Protein AF-A0A950KHA3-F1 (afdb_monomer_lite)

Secondary structure (DSSP, 8-state):
-PPPPP-EEE-SSHHHHHHHHHTT-SEEEEE-SSSSTTTTS----TTTHHHHHHHHHHTT-EEEEEE-S---GGGHHHHHHHHHHHHHHT--EEEE--HHHHHHHHHH-TTSEEEE-GGG---STTHHHHHHHTT-SEEE--TT--HHHHGGGGGS-S-EE--SSSPPPSSSTT----

Sequence (178 aa):
MLQRPELLSPAGDWECARAAVVNGADAVYFGLTRFNARLRAQNFTEEDLPELLAFLHRHGVRGFVTFNTLIFTNELHDAETQLRLLAGAGVDAIIVQDLGLARLAQEVAPGLEVHASTQMTITSPEGLELVKQLGIRRAVLARELSLRELQRFQAAGVPVEVFVHGALCVAYSGQCLT

Foldseek 3Di:
DDDDDQAEEEDLDDVRLVVCLVVDHQEYEWEECDQAPPNVGNTHYLVCLLVSQVVQVVSNYAYEYENADEADPVC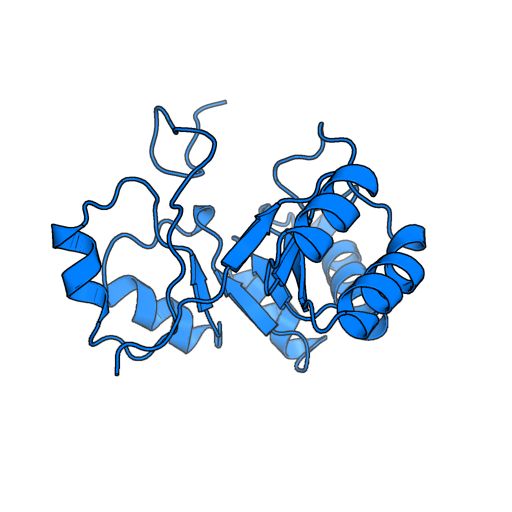VVVLLVVLLSCLVSPHQEYEYQYLVSLQSSCVRRVNHAYEYHLLVAAQALVSVVVCVVSVHQEYEHKQPDDPVSVVRNPPNPHHYHYDPDDDDDPDTVNPDDD

pLDDT: mean 92.7, std 8.66, range [45.72, 98.75]

Structure (mmCIF, N/CA/C/O backbone):
data_AF-A0A950KHA3-F1
#
_entry.id   AF-A0A950KHA3-F1
#
loop_
_atom_site.group_PDB
_atom_site.id
_atom_site.type_symbol
_atom_site.label_atom_id
_atom_site.label_alt_id
_atom_site.label_comp_id
_atom_site.label_asym_id
_atom_site.label_entity_id
_atom_site.label_seq_id
_atom_site.pdbx_PDB_ins_code
_atom_site.Cartn_x
_atom_site.Cartn_y
_atom_site.Cartn_z
_atom_site.occupancy
_atom_site.B_iso_or_equiv
_atom_site.auth_seq_id
_atom_site.auth_comp_id
_atom_site.auth_asym_id
_atom_site.auth_atom_id
_atom_site.pdbx_PDB_model_num
ATOM 1 N N . MET A 1 1 ? -28.624 -6.696 8.261 1.00 45.72 1 MET A N 1
ATOM 2 C CA . MET A 1 1 ? -27.519 -7.635 7.965 1.00 45.72 1 MET A CA 1
ATOM 3 C C . MET A 1 1 ? -26.219 -6.862 8.095 1.00 45.72 1 MET A C 1
ATOM 5 O O . MET A 1 1 ? -26.180 -5.734 7.624 1.00 45.72 1 MET A O 1
ATOM 9 N N . LEU A 1 2 ? -25.210 -7.408 8.776 1.00 57.88 2 LEU A N 1
ATOM 10 C CA . LEU A 1 2 ? -23.874 -6.801 8.812 1.00 57.88 2 LEU A CA 1
ATOM 11 C C . LEU A 1 2 ? -23.257 -6.917 7.410 1.00 57.88 2 LEU A C 1
ATOM 13 O O . LEU A 1 2 ? -23.329 -7.989 6.810 1.00 57.88 2 LEU A O 1
ATOM 17 N N . GLN A 1 3 ? -22.701 -5.828 6.874 1.00 79.62 3 GLN A N 1
ATOM 18 C CA . GLN A 1 3 ? -21.909 -5.898 5.644 1.00 79.62 3 GLN A CA 1
ATOM 19 C C . GLN A 1 3 ? -20.656 -6.735 5.909 1.00 79.62 3 GLN A C 1
ATOM 21 O O . GLN A 1 3 ? -19.981 -6.540 6.920 1.00 79.62 3 GLN A O 1
ATOM 26 N N . ARG A 1 4 ? -20.363 -7.679 5.009 1.00 90.38 4 ARG A N 1
ATOM 27 C CA . ARG A 1 4 ? -19.120 -8.452 5.054 1.00 90.38 4 ARG A CA 1
ATOM 28 C C . ARG A 1 4 ? -17.944 -7.494 4.782 1.00 90.38 4 ARG A C 1
ATOM 30 O O . ARG A 1 4 ? -18.009 -6.787 3.777 1.00 90.38 4 ARG A O 1
ATOM 37 N N . PRO A 1 5 ? -16.913 -7.444 5.645 1.00 92.00 5 PRO A N 1
ATOM 38 C CA . PRO A 1 5 ? -15.707 -6.663 5.380 1.00 92.00 5 PRO A CA 1
ATOM 39 C C . PRO A 1 5 ? -14.962 -7.173 4.141 1.00 92.00 5 PRO A C 1
ATOM 41 O O . PRO A 1 5 ? -14.971 -8.378 3.889 1.00 92.00 5 PRO A O 1
ATOM 44 N N . GLU A 1 6 ? -14.296 -6.266 3.424 1.00 95.38 6 GLU A N 1
ATOM 45 C CA . GLU A 1 6 ? -13.327 -6.612 2.376 1.00 95.38 6 GLU A CA 1
ATOM 46 C C . GLU A 1 6 ? -12.083 -7.243 3.023 1.00 95.38 6 GLU A C 1
ATOM 48 O O . GLU A 1 6 ? -11.522 -6.686 3.972 1.00 95.38 6 GLU A O 1
ATOM 53 N N . LEU A 1 7 ? -11.656 -8.408 2.535 1.00 96.50 7 LEU A N 1
ATOM 54 C CA . LEU A 1 7 ? -10.429 -9.073 2.959 1.00 96.50 7 LEU A CA 1
ATOM 55 C C . LEU A 1 7 ? -9.275 -8.694 2.028 1.00 96.50 7 LEU A C 1
ATOM 57 O O . LEU A 1 7 ? -9.200 -9.165 0.893 1.00 96.50 7 LEU A O 1
ATOM 61 N N . LEU A 1 8 ? -8.344 -7.898 2.549 1.00 96.88 8 LEU A N 1
ATOM 62 C CA . LEU A 1 8 ? -7.095 -7.552 1.880 1.00 96.88 8 LEU A CA 1
ATOM 63 C C . LEU A 1 8 ? -5.945 -8.440 2.391 1.00 96.88 8 LEU A C 1
ATOM 65 O O . LEU A 1 8 ? -5.695 -8.498 3.596 1.00 96.88 8 LEU A O 1
ATOM 69 N N . SER A 1 9 ? -5.223 -9.105 1.484 1.00 96.94 9 SER A N 1
ATOM 70 C CA . SER A 1 9 ? -4.070 -9.960 1.820 1.00 96.94 9 SER A CA 1
ATOM 71 C C . SER A 1 9 ? -2.756 -9.426 1.229 1.00 96.94 9 SER A C 1
ATOM 73 O O . SER A 1 9 ? -2.743 -9.005 0.074 1.00 96.94 9 SER A O 1
ATOM 75 N N . PRO A 1 10 ? -1.620 -9.478 1.951 1.00 95.31 10 PRO A N 1
ATOM 76 C CA . PRO A 1 10 ? -0.311 -9.213 1.354 1.00 95.31 10 PRO A CA 1
ATOM 77 C C . PRO A 1 10 ? 0.088 -10.297 0.350 1.00 95.31 10 PRO A C 1
ATOM 79 O O . PRO A 1 10 ? -0.129 -11.483 0.606 1.00 95.31 10 PRO A O 1
ATOM 82 N N . ALA A 1 11 ? 0.786 -9.907 -0.715 1.00 95.56 11 ALA A N 1
ATOM 83 C CA . ALA A 1 11 ? 1.549 -10.816 -1.563 1.00 95.56 11 ALA A CA 1
ATOM 84 C C . ALA A 1 11 ? 2.934 -10.238 -1.880 1.00 95.56 11 ALA A C 1
ATOM 86 O O . ALA A 1 11 ? 3.050 -9.129 -2.396 1.00 95.56 11 ALA A O 1
ATOM 87 N N . GLY A 1 12 ? 3.986 -10.991 -1.551 1.00 91.12 12 GLY A N 1
ATOM 88 C CA . GLY A 1 12 ? 5.369 -10.635 -1.894 1.00 91.12 12 GLY A CA 1
ATOM 89 C C . GLY A 1 12 ? 5.879 -11.286 -3.181 1.00 91.12 12 GLY A C 1
ATOM 90 O O . GLY A 1 12 ? 6.927 -10.881 -3.670 1.00 91.12 12 GLY A O 1
ATOM 91 N N . ASP A 1 13 ? 5.151 -12.282 -3.688 1.00 95.50 13 ASP A N 1
ATOM 92 C CA . ASP A 1 13 ? 5.487 -13.093 -4.854 1.00 95.50 13 ASP A CA 1
ATOM 93 C C . ASP A 1 13 ? 4.221 -13.763 -5.432 1.00 95.50 13 ASP A C 1
ATOM 95 O O . ASP A 1 13 ? 3.108 -13.647 -4.898 1.00 95.50 13 ASP A O 1
ATOM 99 N N . TRP A 1 14 ? 4.403 -14.488 -6.535 1.00 97.50 14 TRP A N 1
ATOM 100 C CA . TRP A 1 14 ? 3.347 -15.208 -7.243 1.00 97.50 14 TRP A CA 1
ATOM 101 C C . TRP A 1 14 ? 2.690 -16.337 -6.440 1.00 97.50 14 TRP A C 1
ATOM 103 O O . TRP A 1 14 ? 1.502 -16.608 -6.637 1.00 97.50 14 TRP A O 1
ATOM 113 N N . GLU A 1 15 ? 3.427 -17.027 -5.566 1.00 97.69 15 GLU A N 1
ATOM 114 C CA . GLU A 1 15 ? 2.848 -18.077 -4.722 1.00 97.69 15 GLU A CA 1
ATOM 115 C C . GLU A 1 15 ? 1.893 -17.467 -3.698 1.00 97.69 15 GLU A C 1
ATOM 117 O O . GLU A 1 15 ? 0.757 -17.928 -3.573 1.00 97.69 15 GLU A O 1
ATOM 122 N N . CYS A 1 16 ? 2.300 -16.373 -3.054 1.00 97.19 16 CYS A N 1
ATOM 123 C CA . CYS A 1 16 ? 1.466 -15.606 -2.138 1.00 97.19 16 CYS A CA 1
ATOM 124 C C . CYS A 1 16 ? 0.225 -15.042 -2.838 1.00 97.19 16 CYS A C 1
ATOM 126 O O . CYS A 1 16 ? -0.881 -15.165 -2.314 1.00 97.19 16 CYS A O 1
ATOM 128 N N . ALA A 1 17 ? 0.384 -14.459 -4.033 1.00 98.06 17 ALA A N 1
ATOM 129 C CA . ALA A 1 17 ? -0.735 -13.896 -4.789 1.00 98.06 17 ALA A CA 1
ATOM 130 C C . ALA A 1 17 ? -1.768 -14.975 -5.147 1.00 98.06 17 ALA A C 1
ATOM 132 O O . ALA A 1 17 ? -2.963 -14.801 -4.903 1.00 98.06 17 ALA A O 1
ATOM 133 N N . ARG A 1 18 ? -1.317 -16.132 -5.652 1.00 98.38 18 ARG A N 1
ATOM 134 C CA . ARG A 1 18 ? -2.203 -17.273 -5.926 1.00 98.38 18 ARG A CA 1
ATOM 135 C C . ARG A 1 18 ? -2.877 -17.778 -4.657 1.00 98.38 18 ARG A C 1
ATOM 137 O O . ARG A 1 18 ? -4.082 -18.013 -4.678 1.00 98.38 18 ARG A O 1
ATOM 144 N N . ALA A 1 19 ? -2.128 -17.916 -3.563 1.00 98.19 19 ALA A N 1
ATOM 145 C CA . ALA A 1 19 ? -2.662 -18.360 -2.281 1.00 98.19 19 ALA A CA 1
ATOM 146 C C . ALA A 1 19 ? -3.760 -17.417 -1.761 1.00 98.19 19 ALA A C 1
ATOM 148 O O . ALA A 1 19 ? -4.804 -17.896 -1.321 1.00 98.19 19 ALA A O 1
ATOM 149 N N . ALA A 1 20 ? -3.570 -16.100 -1.857 1.00 98.00 20 ALA A N 1
ATOM 150 C CA . ALA A 1 20 ? -4.573 -15.115 -1.460 1.00 98.00 20 ALA A CA 1
ATOM 151 C C . ALA A 1 20 ? -5.868 -15.253 -2.277 1.00 98.00 20 ALA A C 1
ATOM 153 O O . ALA A 1 20 ? -6.954 -15.325 -1.700 1.00 98.00 20 ALA A O 1
ATOM 154 N N . VAL A 1 21 ? -5.755 -15.372 -3.605 1.00 98.25 21 VAL A N 1
ATOM 155 C CA . VAL A 1 21 ? -6.911 -15.532 -4.502 1.00 98.25 21 VAL A CA 1
ATOM 156 C C . VAL A 1 21 ? -7.689 -16.812 -4.191 1.00 98.25 21 VAL A C 1
ATOM 158 O O . VAL A 1 21 ? -8.899 -16.760 -3.979 1.00 98.25 21 VAL A O 1
ATOM 161 N N . VAL A 1 22 ? -7.021 -17.969 -4.113 1.00 97.81 22 VAL A N 1
ATOM 162 C CA . VAL A 1 22 ? -7.721 -19.254 -3.906 1.00 97.81 22 VAL A CA 1
ATOM 163 C C . VAL A 1 22 ? -8.341 -19.387 -2.513 1.00 97.81 22 VAL A C 1
ATOM 165 O O . VAL A 1 22 ? -9.269 -20.172 -2.338 1.00 97.81 22 VAL A O 1
ATOM 168 N N . ASN A 1 23 ? -7.863 -18.614 -1.532 1.00 97.50 23 ASN A N 1
ATOM 169 C CA . ASN A 1 23 ? -8.430 -18.561 -0.183 1.00 97.50 23 ASN A CA 1
ATOM 170 C C . ASN A 1 23 ? -9.464 -17.433 0.001 1.00 97.50 23 ASN A C 1
ATOM 172 O O . ASN A 1 23 ? -9.941 -17.221 1.115 1.00 97.50 23 ASN A O 1
ATOM 176 N N . GLY A 1 24 ? -9.857 -16.747 -1.078 1.00 96.56 24 GLY A N 1
ATOM 177 C CA . GLY A 1 24 ? -10.992 -15.826 -1.078 1.00 96.56 24 GLY A CA 1
ATOM 178 C C . GLY A 1 24 ? -10.689 -14.427 -0.546 1.00 96.56 24 GLY A C 1
ATOM 179 O O . GLY A 1 24 ? -11.567 -13.823 0.071 1.00 96.56 24 GLY A O 1
ATOM 180 N N . ALA A 1 25 ? -9.470 -13.922 -0.757 1.00 97.88 25 ALA A N 1
ATOM 181 C CA . ALA A 1 25 ? -9.194 -12.496 -0.610 1.00 97.88 25 ALA A CA 1
ATOM 182 C C . ALA A 1 25 ? -9.992 -11.689 -1.648 1.00 97.88 25 ALA A C 1
ATOM 184 O O . ALA A 1 25 ? -10.081 -12.085 -2.808 1.00 97.88 25 ALA A O 1
ATOM 185 N N . ASP A 1 26 ? -10.544 -10.551 -1.233 1.00 98.25 26 ASP A N 1
ATOM 186 C CA . ASP A 1 26 ? -11.241 -9.611 -2.120 1.00 98.25 26 ASP A CA 1
ATOM 187 C C . ASP A 1 26 ? -10.243 -8.663 -2.813 1.00 98.25 26 ASP A C 1
ATOM 189 O O . ASP A 1 26 ? -10.478 -8.159 -3.913 1.00 98.25 26 ASP A O 1
ATOM 193 N N . ALA A 1 27 ? -9.091 -8.440 -2.178 1.00 98.25 27 ALA A N 1
ATOM 194 C CA . ALA A 1 27 ? -7.996 -7.651 -2.714 1.00 98.25 27 ALA A CA 1
ATOM 195 C C . ALA A 1 27 ? -6.636 -8.196 -2.258 1.00 98.25 27 ALA A C 1
ATOM 197 O O . ALA A 1 27 ? -6.509 -8.859 -1.222 1.00 98.25 27 ALA A O 1
ATOM 198 N N . VAL A 1 28 ? -5.594 -7.875 -3.019 1.00 98.31 28 VAL A N 1
ATOM 199 C CA . VAL A 1 28 ? -4.198 -8.161 -2.689 1.00 98.31 28 VAL A CA 1
ATOM 200 C C . VAL A 1 28 ? -3.402 -6.867 -2.722 1.00 98.31 28 VAL A C 1
ATOM 202 O O . VAL A 1 28 ? -3.527 -6.105 -3.677 1.00 98.31 28 VAL A O 1
ATOM 205 N N . TYR A 1 29 ? -2.552 -6.637 -1.718 1.00 97.69 29 TYR A N 1
ATOM 206 C CA . TYR A 1 29 ? -1.550 -5.575 -1.791 1.00 97.69 29 TYR A CA 1
ATOM 207 C C . TYR A 1 29 ? -0.141 -6.133 -1.942 1.00 97.69 29 TYR A C 1
ATOM 209 O O . TYR A 1 29 ? 0.210 -7.158 -1.353 1.00 97.69 29 TYR A O 1
ATOM 217 N N . PHE A 1 30 ? 0.684 -5.423 -2.701 1.00 97.94 30 PHE A N 1
ATOM 218 C CA . PHE A 1 30 ? 2.057 -5.815 -2.988 1.00 97.94 30 PHE A CA 1
ATOM 219 C C . PHE A 1 30 ? 2.975 -4.596 -3.141 1.00 97.94 30 PHE A C 1
ATOM 221 O O . PHE A 1 30 ? 2.526 -3.450 -3.218 1.00 97.94 30 PHE A O 1
ATOM 228 N N . GLY A 1 31 ? 4.285 -4.824 -3.098 1.00 96.94 31 GLY A N 1
ATOM 229 C CA . GLY A 1 31 ? 5.304 -3.806 -3.356 1.00 96.94 31 GLY A CA 1
ATOM 230 C C . GLY A 1 31 ? 5.974 -4.026 -4.703 1.00 96.94 31 GLY A C 1
ATOM 231 O O . GLY A 1 31 ? 6.025 -5.156 -5.192 1.00 96.94 31 GLY A O 1
ATOM 232 N N . LEU A 1 32 ? 6.493 -2.940 -5.277 1.00 96.69 32 LEU A N 1
ATOM 233 C CA . LEU A 1 32 ? 7.407 -3.002 -6.416 1.00 96.69 32 LEU A CA 1
ATOM 234 C C . LEU A 1 32 ? 8.873 -2.992 -5.960 1.00 96.69 32 LEU A C 1
ATOM 236 O O . LEU A 1 32 ? 9.180 -3.096 -4.776 1.00 96.69 32 LEU A O 1
ATOM 240 N N . THR A 1 33 ? 9.814 -2.848 -6.884 1.00 93.81 33 THR A N 1
ATOM 241 C CA . THR A 1 33 ? 11.249 -2.735 -6.573 1.00 93.81 33 THR A CA 1
ATOM 242 C C . THR A 1 33 ? 11.664 -1.342 -6.088 1.00 93.81 33 THR A C 1
ATOM 244 O O . THR A 1 33 ? 12.802 -1.154 -5.661 1.00 93.81 33 THR A O 1
ATOM 247 N N . ARG A 1 34 ? 10.758 -0.356 -6.134 1.00 94.31 34 ARG A N 1
ATOM 248 C CA . ARG A 1 34 ? 10.979 1.031 -5.696 1.00 94.31 34 ARG A CA 1
ATOM 249 C C . ARG A 1 34 ? 9.818 1.528 -4.832 1.00 94.31 34 ARG A C 1
ATOM 251 O O . ARG A 1 34 ? 8.759 0.906 -4.792 1.00 94.31 34 ARG A O 1
ATOM 258 N N . PHE A 1 35 ? 10.069 2.621 -4.111 1.00 95.94 35 PHE A N 1
ATOM 259 C CA . PHE A 1 35 ? 9.089 3.430 -3.374 1.00 95.94 35 PHE A CA 1
ATOM 260 C C . PHE A 1 35 ? 8.150 2.708 -2.388 1.00 95.94 35 PHE A C 1
ATOM 262 O O . PHE A 1 35 ? 7.102 3.230 -2.006 1.00 95.94 35 PHE A O 1
ATOM 269 N N . ASN A 1 36 ? 8.538 1.527 -1.913 1.00 93.50 36 ASN A N 1
ATOM 270 C CA . ASN A 1 36 ? 7.835 0.813 -0.854 1.00 93.50 36 ASN A CA 1
ATOM 271 C C . ASN A 1 36 ? 8.750 0.602 0.350 1.00 93.50 36 ASN A C 1
ATOM 273 O O . ASN A 1 36 ? 9.956 0.418 0.219 1.00 93.50 36 ASN A O 1
ATOM 277 N N . ALA A 1 37 ? 8.176 0.580 1.547 1.00 90.50 37 ALA A N 1
ATOM 278 C CA . ALA A 1 37 ? 8.952 0.453 2.780 1.00 90.50 37 ALA A CA 1
ATOM 279 C C . ALA A 1 37 ? 9.611 -0.933 2.974 1.00 90.50 37 ALA A C 1
ATOM 281 O O . ALA A 1 37 ? 10.404 -1.117 3.898 1.00 90.50 37 ALA A O 1
ATOM 282 N N . ARG A 1 38 ? 9.290 -1.931 2.137 1.00 88.25 38 ARG A N 1
ATOM 283 C CA . ARG A 1 38 ? 9.783 -3.314 2.240 1.00 88.25 38 ARG A CA 1
ATOM 284 C C . ARG A 1 38 ? 10.644 -3.719 1.040 1.00 88.25 38 ARG A C 1
ATOM 286 O O . ARG A 1 38 ? 10.540 -4.844 0.564 1.00 88.25 38 ARG A O 1
ATOM 293 N N . LEU A 1 39 ? 11.577 -2.859 0.625 1.00 84.06 39 LEU A N 1
ATOM 294 C CA . LEU A 1 39 ? 12.492 -3.120 -0.504 1.00 84.06 39 LEU A CA 1
ATOM 295 C C . LEU A 1 39 ? 13.313 -4.416 -0.401 1.00 84.06 39 LEU A C 1
ATOM 297 O O . LEU A 1 39 ? 13.811 -4.900 -1.407 1.00 84.06 39 LEU A O 1
ATOM 301 N N . ARG A 1 40 ? 13.487 -4.973 0.804 1.00 83.62 40 ARG A N 1
ATOM 302 C CA . ARG A 1 40 ? 14.215 -6.237 1.018 1.00 83.62 40 ARG A CA 1
ATOM 303 C C . ARG A 1 40 ? 13.356 -7.492 0.820 1.00 83.62 40 ARG A C 1
ATOM 305 O O . ARG A 1 40 ? 13.887 -8.593 0.921 1.00 83.62 40 ARG A O 1
ATOM 312 N N . ALA A 1 41 ? 12.046 -7.343 0.627 1.00 82.44 41 ALA A N 1
ATOM 313 C CA . ALA A 1 41 ? 11.189 -8.447 0.210 1.00 82.44 41 ALA A CA 1
ATOM 314 C C . ALA A 1 41 ? 11.421 -8.759 -1.276 1.00 82.44 41 ALA A C 1
ATOM 316 O O . ALA A 1 41 ? 12.018 -7.953 -1.985 1.00 82.44 41 ALA A O 1
ATOM 317 N N . GLN A 1 42 ? 10.949 -9.921 -1.736 1.00 87.12 42 GLN A N 1
ATOM 318 C CA . GLN A 1 42 ? 11.094 -10.325 -3.135 1.00 87.12 42 GLN A CA 1
ATOM 319 C C . GLN A 1 42 ? 10.468 -9.284 -4.076 1.00 87.12 42 GLN A C 1
ATOM 321 O O . GLN A 1 42 ? 11.173 -8.788 -4.949 1.00 87.12 42 GLN A O 1
ATOM 326 N N . ASN A 1 43 ? 9.227 -8.870 -3.776 1.00 93.50 43 ASN A N 1
ATOM 327 C CA . ASN A 1 43 ? 8.446 -7.862 -4.500 1.00 93.50 43 ASN A CA 1
ATOM 328 C C . ASN A 1 43 ? 8.235 -8.215 -5.984 1.00 93.50 43 ASN A C 1
ATOM 330 O O . ASN A 1 43 ? 8.916 -9.062 -6.556 1.00 93.50 43 ASN A O 1
ATOM 334 N N . PHE A 1 44 ? 7.256 -7.568 -6.607 1.00 96.94 44 PHE A N 1
ATOM 335 C CA . PHE A 1 44 ? 7.045 -7.682 -8.050 1.00 96.94 44 PHE A CA 1
ATOM 336 C C . PHE A 1 44 ? 7.860 -6.619 -8.788 1.00 96.94 44 PHE A C 1
ATOM 338 O O . PHE A 1 44 ? 8.214 -5.580 -8.219 1.00 96.94 44 PHE A O 1
ATOM 345 N N . THR A 1 45 ? 8.158 -6.856 -10.060 1.00 96.50 45 THR A N 1
ATOM 346 C CA . THR A 1 45 ? 8.719 -5.832 -10.944 1.00 96.50 45 THR A CA 1
ATOM 347 C C . THR A 1 45 ? 7.618 -5.127 -11.734 1.00 96.50 45 THR A C 1
ATOM 349 O O . THR A 1 45 ? 6.443 -5.494 -11.679 1.00 96.50 45 THR A O 1
ATOM 352 N N . GLU A 1 46 ? 7.980 -4.067 -12.457 1.00 95.94 46 GLU A N 1
ATOM 353 C CA . GLU A 1 46 ? 7.032 -3.362 -13.327 1.00 95.94 46 GLU A CA 1
ATOM 354 C C . GLU A 1 46 ? 6.584 -4.251 -14.499 1.00 95.94 46 GLU A C 1
ATOM 356 O O . GLU A 1 46 ? 5.438 -4.166 -14.938 1.00 95.94 46 GLU A O 1
ATOM 361 N N . GLU A 1 47 ? 7.452 -5.155 -14.961 1.00 96.44 47 GLU A N 1
ATOM 362 C CA . GLU A 1 47 ? 7.170 -6.123 -16.023 1.00 96.44 47 GLU A CA 1
ATOM 363 C C . GLU A 1 47 ? 6.174 -7.210 -15.600 1.00 96.44 47 GLU A C 1
ATOM 365 O O . GLU A 1 47 ? 5.450 -7.726 -16.452 1.00 96.44 47 GLU A O 1
ATOM 370 N N . ASP A 1 48 ? 6.095 -7.533 -14.305 1.00 97.00 48 ASP A N 1
ATOM 371 C CA . ASP A 1 48 ? 5.139 -8.512 -13.776 1.00 97.00 48 ASP A CA 1
ATOM 372 C C . ASP A 1 48 ? 3.695 -7.974 -13.753 1.00 97.00 48 ASP A C 1
ATOM 374 O O . ASP A 1 48 ? 2.736 -8.753 -13.751 1.00 97.00 48 ASP A O 1
ATOM 378 N N . LEU A 1 49 ? 3.513 -6.645 -13.719 1.00 97.56 49 LEU A N 1
ATOM 379 C CA . LEU A 1 49 ? 2.213 -6.005 -13.481 1.00 97.56 49 LEU A CA 1
ATOM 380 C C . LEU A 1 49 ? 1.110 -6.438 -14.456 1.00 97.56 49 LEU A C 1
ATOM 382 O O . LEU A 1 49 ? 0.019 -6.756 -13.973 1.00 97.56 49 LEU A O 1
ATOM 386 N N . PRO A 1 50 ? 1.324 -6.473 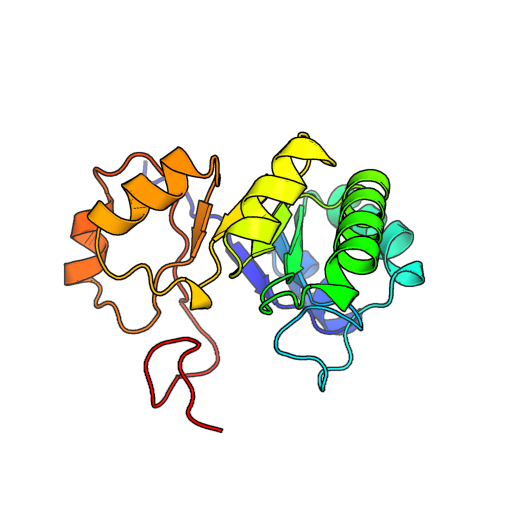-15.789 1.00 97.62 50 PRO A N 1
ATOM 387 C CA . PRO A 1 50 ? 0.255 -6.828 -16.716 1.00 97.62 50 PRO A CA 1
ATOM 388 C C . PRO A 1 50 ? -0.283 -8.241 -16.472 1.00 97.62 50 PRO A C 1
ATOM 390 O O . PRO A 1 50 ? -1.495 -8.452 -16.500 1.00 97.62 50 PRO A O 1
ATOM 393 N N . GLU A 1 51 ? 0.601 -9.205 -16.201 1.00 98.31 51 GLU A N 1
ATOM 394 C CA . GLU A 1 51 ? 0.200 -10.587 -15.931 1.00 98.31 51 GLU A CA 1
ATOM 395 C C . GLU A 1 51 ? -0.456 -10.711 -14.552 1.00 98.31 51 GLU A C 1
ATOM 397 O O . GLU A 1 51 ? -1.516 -11.333 -14.426 1.00 98.31 51 GLU A O 1
ATOM 402 N N . LEU A 1 52 ? 0.128 -10.081 -13.527 1.00 98.50 52 LEU A N 1
ATOM 403 C CA . LEU A 1 52 ? -0.397 -10.101 -12.163 1.00 98.50 52 LEU A CA 1
ATOM 404 C C . LEU A 1 52 ? -1.808 -9.519 -12.100 1.00 98.50 52 LEU A C 1
ATOM 406 O O . LEU A 1 52 ? -2.713 -10.163 -11.569 1.00 98.50 52 LEU A O 1
ATOM 410 N N . LEU A 1 53 ? -2.029 -8.330 -12.660 1.00 98.56 53 LEU A N 1
ATOM 411 C CA . LEU A 1 53 ? -3.340 -7.689 -12.595 1.00 98.56 53 LEU A CA 1
ATOM 412 C C . LEU A 1 53 ? -4.376 -8.405 -13.454 1.00 98.56 53 LEU A C 1
ATOM 414 O O . LEU A 1 53 ? -5.499 -8.602 -12.993 1.00 98.56 53 LEU A O 1
ATOM 418 N N . ALA A 1 54 ? -4.000 -8.904 -14.635 1.00 98.56 54 ALA A N 1
ATOM 419 C CA . ALA A 1 54 ? -4.890 -9.749 -15.426 1.00 98.56 54 ALA A CA 1
ATOM 420 C C . ALA A 1 54 ? -5.318 -11.006 -14.648 1.00 98.56 54 ALA A C 1
ATOM 422 O O . ALA A 1 54 ? -6.494 -11.382 -14.674 1.00 98.56 54 ALA A O 1
ATOM 423 N N . PHE A 1 55 ? -4.390 -11.643 -13.926 1.00 98.69 55 PHE A N 1
ATOM 424 C CA . PHE A 1 55 ? -4.694 -12.778 -13.060 1.00 98.69 55 PHE A CA 1
ATOM 425 C C . PHE A 1 55 ? -5.657 -12.395 -11.928 1.00 98.69 55 PHE A C 1
ATOM 427 O O . PHE A 1 55 ? -6.668 -13.080 -11.754 1.00 98.69 55 PHE A O 1
ATOM 434 N N . LEU A 1 56 ? -5.387 -11.315 -11.188 1.00 98.69 56 LEU A N 1
ATOM 435 C CA . LEU A 1 56 ? -6.232 -10.865 -10.075 1.00 98.69 56 LEU A CA 1
ATOM 436 C C . LEU A 1 56 ? -7.645 -10.503 -10.556 1.00 98.69 56 LEU A C 1
ATOM 438 O O . LEU A 1 56 ? -8.634 -11.064 -10.074 1.00 98.69 56 LEU A O 1
ATOM 442 N N . HIS A 1 57 ? -7.751 -9.653 -11.579 1.00 98.62 57 HIS A N 1
ATOM 443 C CA . HIS A 1 57 ? -9.031 -9.173 -12.106 1.00 98.62 57 HIS A CA 1
ATOM 444 C C . HIS A 1 57 ? -9.879 -10.296 -12.701 1.00 98.62 57 HIS A C 1
ATOM 446 O O . HIS A 1 57 ? -11.095 -10.310 -12.509 1.00 98.62 57 HIS A O 1
ATOM 452 N N . ARG A 1 58 ? -9.265 -11.296 -13.353 1.00 98.38 58 ARG A N 1
ATOM 453 C CA . ARG A 1 58 ? -9.979 -12.487 -13.857 1.00 98.38 58 ARG A CA 1
ATOM 454 C C . ARG A 1 58 ? -10.664 -13.285 -12.745 1.00 98.38 58 ARG A C 1
ATOM 456 O O . ARG A 1 58 ? -11.640 -13.981 -13.018 1.00 98.38 58 ARG A O 1
ATOM 463 N N . HIS A 1 59 ? -10.169 -13.185 -11.515 1.00 98.50 59 HIS A N 1
ATOM 464 C CA . HIS A 1 59 ? -10.752 -13.824 -10.335 1.00 98.50 59 HIS A CA 1
ATOM 465 C C . HIS A 1 59 ? -11.594 -12.859 -9.487 1.00 98.50 59 HIS A C 1
ATOM 467 O O . HIS A 1 59 ? -12.038 -13.236 -8.407 1.00 98.50 59 HIS A O 1
ATOM 473 N N . GLY A 1 60 ? -11.842 -11.635 -9.968 1.00 98.19 60 GLY A N 1
ATOM 474 C CA . GLY A 1 60 ? -12.598 -10.618 -9.236 1.00 98.19 60 GLY A CA 1
ATOM 475 C C . GLY A 1 60 ? -11.852 -10.035 -8.033 1.00 98.19 60 GLY A C 1
ATOM 476 O O . GLY A 1 60 ? -12.492 -9.464 -7.157 1.00 98.19 60 GLY A O 1
ATOM 477 N N . VAL A 1 61 ? -10.525 -10.185 -7.985 1.00 98.75 61 VAL A N 1
ATOM 478 C CA . VAL A 1 61 ? -9.665 -9.686 -6.907 1.00 98.75 61 VAL A CA 1
ATOM 479 C C . VAL A 1 61 ? -8.999 -8.388 -7.349 1.00 98.75 61 VAL A C 1
ATOM 481 O O . VAL A 1 61 ? -8.511 -8.295 -8.474 1.00 98.75 61 VAL A O 1
ATOM 484 N N . ARG A 1 62 ? -8.969 -7.382 -6.473 1.00 98.69 62 ARG A N 1
ATOM 485 C CA . ARG A 1 62 ? -8.325 -6.084 -6.747 1.00 98.69 62 ARG A CA 1
ATOM 486 C C . ARG A 1 62 ? -6.832 -6.099 -6.412 1.00 98.69 62 ARG A C 1
ATOM 488 O O . ARG A 1 62 ? -6.414 -6.809 -5.499 1.00 98.69 62 ARG A O 1
ATOM 495 N N . GLY A 1 63 ? -6.032 -5.301 -7.117 1.00 98.50 63 GLY A N 1
ATOM 496 C CA . GLY A 1 63 ? -4.586 -5.177 -6.906 1.00 98.50 63 GLY A CA 1
ATOM 497 C C . GLY A 1 63 ? -4.175 -3.798 -6.392 1.00 98.50 63 GLY A C 1
ATOM 498 O O . GLY A 1 63 ? -4.338 -2.802 -7.097 1.00 98.50 63 GLY A O 1
ATOM 499 N N . PHE A 1 64 ? -3.606 -3.732 -5.186 1.00 98.62 64 PHE A N 1
ATOM 500 C CA . PHE A 1 64 ? -3.137 -2.493 -4.557 1.00 98.62 64 PHE A CA 1
ATOM 501 C C . PHE A 1 64 ? -1.608 -2.448 -4.471 1.00 98.62 64 PHE A C 1
ATOM 503 O O . PHE A 1 64 ? -0.967 -3.403 -4.035 1.00 98.62 64 PHE A O 1
ATOM 510 N N . VAL A 1 65 ? -1.006 -1.317 -4.826 1.00 98.50 65 VAL A N 1
ATOM 511 C CA . VAL A 1 65 ? 0.453 -1.150 -4.792 1.00 98.50 65 VAL A CA 1
ATOM 512 C C . VAL A 1 65 ? 0.868 -0.281 -3.616 1.00 98.50 65 VAL A C 1
ATOM 514 O O . VAL A 1 65 ? 0.365 0.820 -3.408 1.00 98.50 65 VAL A O 1
ATOM 517 N N . THR A 1 66 ? 1.823 -0.761 -2.831 1.00 97.81 66 THR A N 1
ATOM 518 C CA . THR A 1 66 ? 2.461 0.048 -1.792 1.00 97.81 66 THR A CA 1
ATOM 519 C C . THR A 1 66 ? 3.403 1.066 -2.427 1.00 97.81 66 THR A C 1
ATOM 521 O O . THR A 1 66 ? 4.352 0.704 -3.116 1.00 97.81 66 THR A O 1
ATOM 524 N N . PHE A 1 67 ? 3.124 2.342 -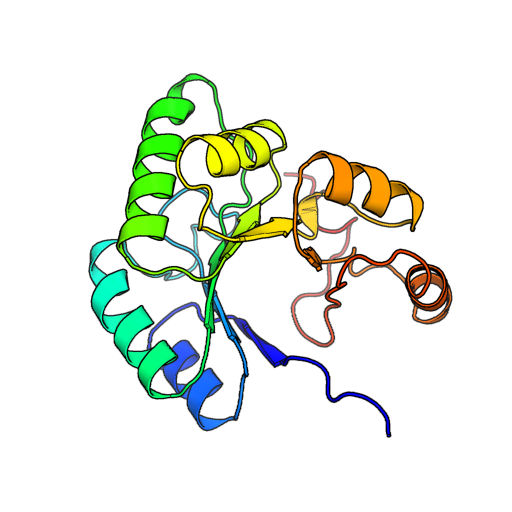2.176 1.00 97.62 67 PHE A N 1
ATOM 525 C CA . PHE A 1 67 ? 3.907 3.502 -2.604 1.00 97.62 67 PHE A CA 1
ATOM 526 C C . PHE A 1 67 ? 4.119 4.407 -1.377 1.00 97.62 67 PHE A C 1
ATOM 528 O O . PHE A 1 67 ? 3.739 5.576 -1.319 1.00 97.62 67 PHE A O 1
ATOM 535 N N . ASN A 1 68 ? 4.616 3.788 -0.308 1.00 96.06 68 ASN A N 1
ATOM 536 C CA . ASN A 1 68 ? 4.515 4.261 1.070 1.00 96.06 68 ASN A CA 1
ATOM 537 C C . ASN A 1 68 ? 5.857 4.709 1.663 1.00 96.06 68 ASN A C 1
ATOM 539 O O . ASN A 1 68 ? 6.064 4.602 2.872 1.00 96.06 68 ASN A O 1
ATOM 543 N N . THR A 1 69 ? 6.772 5.199 0.834 1.00 94.75 69 THR A N 1
ATOM 544 C CA . THR A 1 69 ? 7.968 5.922 1.286 1.00 94.75 69 THR A CA 1
ATOM 545 C C . THR A 1 69 ? 7.782 7.428 1.122 1.00 94.75 69 THR A C 1
ATOM 547 O O . THR A 1 69 ? 6.917 7.878 0.373 1.00 94.75 69 THR A O 1
ATOM 550 N N . LEU A 1 70 ? 8.598 8.212 1.828 1.00 95.56 70 LEU A N 1
ATOM 551 C CA . LEU A 1 70 ? 8.733 9.641 1.544 1.00 95.56 70 LEU A CA 1
ATOM 552 C C . LEU A 1 70 ? 9.490 9.826 0.228 1.00 95.56 70 LEU A C 1
ATOM 554 O O . LEU A 1 70 ? 10.380 9.029 -0.072 1.00 95.56 70 LEU A O 1
ATOM 558 N N . ILE A 1 71 ? 9.122 10.851 -0.539 1.00 96.69 71 ILE A N 1
ATOM 559 C CA . ILE A 1 71 ? 9.697 11.108 -1.865 1.00 96.69 71 ILE A CA 1
ATOM 560 C C . ILE A 1 71 ? 10.659 12.285 -1.775 1.00 96.69 71 ILE A C 1
ATOM 562 O O . ILE A 1 71 ? 10.269 13.388 -1.386 1.00 96.69 71 ILE A O 1
ATOM 566 N N . PHE A 1 72 ? 11.922 12.072 -2.138 1.00 96.38 72 PHE A N 1
ATOM 567 C CA . PHE A 1 72 ? 12.882 13.167 -2.213 1.00 96.38 72 PHE A CA 1
ATOM 568 C C . PHE A 1 72 ? 12.675 14.000 -3.481 1.00 96.38 72 PHE A C 1
ATOM 570 O O . PHE A 1 72 ? 12.194 13.519 -4.504 1.00 96.38 72 PHE A O 1
ATOM 577 N N . THR A 1 73 ? 13.085 15.270 -3.447 1.00 96.12 73 THR A N 1
ATOM 578 C CA . THR A 1 73 ? 12.896 16.203 -4.571 1.00 96.12 73 THR A CA 1
ATOM 579 C C . THR A 1 73 ? 13.483 15.680 -5.886 1.00 96.12 73 THR A C 1
ATOM 581 O O . THR A 1 73 ? 12.890 15.865 -6.944 1.00 96.12 73 THR A O 1
ATOM 584 N N . ASN A 1 74 ? 14.633 15.004 -5.833 1.00 97.25 74 ASN A N 1
ATOM 585 C CA . ASN A 1 74 ? 15.287 14.409 -7.001 1.00 97.25 74 ASN A CA 1
ATOM 586 C C . ASN A 1 74 ? 14.621 13.110 -7.489 1.00 97.25 74 ASN A C 1
ATOM 588 O O . ASN A 1 74 ? 14.987 12.621 -8.551 1.00 97.25 74 ASN A O 1
ATOM 592 N N . GLU A 1 75 ? 13.665 12.559 -6.742 1.00 97.62 75 GLU A N 1
ATOM 593 C CA . GLU A 1 75 ? 12.908 11.354 -7.094 1.00 97.62 75 GLU A CA 1
ATOM 594 C C . GLU A 1 75 ? 11.509 11.674 -7.639 1.00 97.62 75 GLU A C 1
ATOM 596 O O . GLU A 1 75 ? 10.823 10.771 -8.110 1.00 97.62 75 GLU A O 1
ATOM 601 N N . LEU A 1 76 ? 11.076 12.942 -7.611 1.00 97.38 76 LEU A N 1
ATOM 602 C CA . LEU A 1 76 ? 9.724 13.346 -8.020 1.00 97.38 76 LEU A CA 1
ATOM 603 C C . LEU A 1 76 ? 9.375 12.919 -9.451 1.00 97.38 76 LEU A C 1
ATOM 605 O O . LEU A 1 76 ? 8.270 12.441 -9.692 1.00 97.38 76 LEU A O 1
ATOM 609 N N . HIS A 1 77 ? 10.315 13.059 -10.388 1.00 97.94 77 HIS A N 1
ATOM 610 C CA . HIS A 1 77 ? 10.093 12.667 -11.781 1.00 97.94 77 HIS A CA 1
ATOM 611 C C . HIS A 1 77 ? 9.891 11.153 -11.933 1.00 97.94 77 HIS A C 1
ATOM 613 O O . HIS A 1 77 ? 9.003 10.699 -12.659 1.00 97.94 77 HIS A O 1
ATOM 619 N N . ASP A 1 78 ? 10.683 10.370 -11.206 1.00 98.12 78 ASP A N 1
ATOM 620 C CA . ASP A 1 78 ? 10.572 8.916 -11.198 1.00 98.12 78 ASP A CA 1
ATOM 621 C C . ASP A 1 78 ? 9.266 8.472 -10.533 1.00 98.12 78 ASP A C 1
ATOM 623 O O . ASP A 1 78 ? 8.604 7.555 -11.018 1.00 98.12 78 ASP A O 1
ATOM 627 N N . ALA A 1 79 ? 8.864 9.148 -9.453 1.00 98.25 79 ALA A N 1
ATOM 628 C CA . ALA A 1 79 ? 7.612 8.870 -8.771 1.00 98.25 79 ALA A CA 1
ATOM 629 C C . ALA A 1 79 ? 6.399 9.165 -9.666 1.00 98.25 79 ALA A C 1
ATOM 631 O O . ALA A 1 79 ? 5.490 8.341 -9.760 1.00 98.25 79 ALA A O 1
ATOM 632 N N . GLU A 1 80 ? 6.404 10.293 -10.383 1.00 98.44 80 GLU A N 1
ATOM 633 C CA . GLU A 1 80 ? 5.381 10.612 -11.384 1.00 98.44 80 GLU A CA 1
ATOM 634 C C . GLU A 1 80 ? 5.321 9.553 -12.492 1.00 98.44 80 GLU A C 1
ATOM 636 O O . GLU A 1 80 ? 4.239 9.083 -12.855 1.00 98.44 80 GLU A O 1
ATOM 641 N N . THR A 1 81 ? 6.482 9.161 -13.020 1.00 98.31 81 THR A N 1
ATOM 642 C CA . THR A 1 81 ? 6.581 8.146 -14.075 1.00 98.31 81 THR A CA 1
ATOM 643 C C . THR A 1 81 ? 5.976 6.826 -13.609 1.00 98.31 81 THR A C 1
ATOM 645 O O . THR A 1 81 ? 5.150 6.245 -14.317 1.00 98.31 81 THR A O 1
ATOM 648 N N . GLN A 1 82 ? 6.302 6.393 -12.388 1.00 98.25 82 GLN A N 1
ATOM 649 C CA . GLN A 1 82 ? 5.735 5.176 -11.826 1.00 98.25 82 GLN A CA 1
ATOM 650 C C . GLN A 1 82 ? 4.222 5.309 -11.597 1.00 98.25 82 GLN A C 1
ATOM 652 O O . GLN A 1 82 ? 3.489 4.403 -11.970 1.00 98.25 82 GLN A O 1
ATOM 657 N N . LEU A 1 83 ? 3.708 6.440 -11.096 1.00 98.50 83 LEU A N 1
ATOM 658 C CA . LEU A 1 83 ? 2.258 6.660 -10.950 1.00 98.50 83 LEU A CA 1
ATOM 659 C C . LEU A 1 83 ? 1.496 6.475 -12.270 1.00 98.50 83 LEU A C 1
ATOM 661 O O . LEU A 1 83 ? 0.456 5.813 -12.303 1.00 98.50 83 LEU A O 1
ATOM 665 N N . ARG A 1 84 ? 2.020 7.030 -13.370 1.00 98.44 84 ARG A N 1
ATOM 666 C CA . ARG A 1 84 ? 1.423 6.882 -14.707 1.00 98.44 84 ARG A CA 1
ATOM 667 C C . ARG A 1 84 ? 1.468 5.433 -15.188 1.00 98.44 84 ARG A C 1
ATOM 669 O O . ARG A 1 84 ? 0.492 4.961 -15.768 1.00 98.44 84 ARG A O 1
ATOM 676 N N . LEU A 1 85 ? 2.566 4.729 -14.917 1.00 98.19 85 LEU A N 1
ATOM 677 C CA . LEU A 1 85 ? 2.714 3.310 -15.230 1.00 98.19 85 LEU A CA 1
ATOM 678 C C . LEU A 1 85 ? 1.700 2.455 -14.461 1.00 98.19 85 LEU A C 1
ATOM 680 O O . LEU A 1 85 ? 1.001 1.658 -15.080 1.00 98.19 85 LEU A O 1
ATOM 684 N N . LEU A 1 86 ? 1.557 2.656 -13.146 1.00 98.50 86 LEU A N 1
ATOM 685 C CA . LEU A 1 86 ? 0.590 1.925 -12.315 1.00 98.50 86 LEU A CA 1
ATOM 686 C C . LEU A 1 86 ? -0.845 2.136 -12.812 1.00 98.50 86 LEU A C 1
ATOM 688 O O . LEU A 1 86 ? -1.604 1.176 -12.954 1.00 98.50 86 LEU A O 1
ATOM 692 N N . ALA A 1 87 ? -1.200 3.383 -13.131 1.00 97.81 87 ALA A N 1
ATOM 693 C CA . ALA A 1 87 ? -2.506 3.710 -13.692 1.00 97.81 87 ALA A CA 1
ATOM 694 C C . ALA A 1 87 ? -2.738 3.031 -15.053 1.00 97.81 87 ALA A C 1
ATOM 696 O O . ALA A 1 87 ? -3.814 2.488 -15.293 1.00 97.81 87 ALA A O 1
ATOM 697 N N . GLY A 1 88 ? -1.729 3.023 -15.931 1.00 97.44 88 GLY A N 1
ATOM 698 C CA . GLY A 1 88 ? -1.797 2.372 -17.242 1.00 97.44 88 GLY A CA 1
ATOM 699 C C . GLY A 1 88 ? -1.844 0.843 -17.177 1.00 97.44 88 GLY A C 1
ATOM 700 O O . GLY A 1 88 ? -2.475 0.220 -18.027 1.00 97.44 88 GLY A O 1
ATOM 701 N N . ALA A 1 89 ? -1.222 0.239 -16.161 1.00 97.38 89 ALA A N 1
ATOM 702 C CA . ALA A 1 89 ? -1.238 -1.205 -15.937 1.00 97.38 89 ALA A CA 1
ATOM 703 C C . ALA A 1 89 ? -2.585 -1.715 -15.397 1.00 97.38 89 ALA A C 1
ATOM 705 O O . ALA A 1 89 ? -2.854 -2.911 -15.476 1.00 97.38 89 ALA A O 1
ATOM 706 N N . GLY A 1 90 ? -3.434 -0.822 -14.875 1.00 97.19 90 GLY A N 1
ATOM 707 C CA . GLY A 1 90 ? -4.734 -1.164 -14.298 1.00 97.19 90 GLY A CA 1
ATOM 708 C C . GLY A 1 90 ? -4.707 -1.398 -12.788 1.00 97.19 90 GLY A C 1
ATOM 709 O O . GLY A 1 90 ? -5.593 -2.074 -12.273 1.00 97.19 90 GLY A O 1
ATOM 710 N N . VAL A 1 91 ? -3.707 -0.872 -12.068 1.00 98.56 91 VAL A N 1
ATOM 711 C CA . VAL A 1 91 ? -3.668 -0.945 -10.597 1.00 98.56 91 VAL A CA 1
ATOM 712 C C . VAL A 1 91 ? -4.920 -0.284 -10.024 1.00 98.56 91 VAL A C 1
ATOM 714 O O . VAL A 1 91 ? -5.296 0.816 -10.425 1.00 98.56 91 VAL A O 1
ATOM 717 N N . ASP A 1 92 ? -5.555 -0.948 -9.061 1.00 98.62 92 ASP A N 1
ATOM 718 C CA . ASP A 1 92 ? -6.804 -0.478 -8.470 1.00 98.62 92 ASP A CA 1
ATOM 719 C C . ASP A 1 92 ? -6.588 0.665 -7.476 1.00 98.62 92 ASP A C 1
ATOM 721 O O . ASP A 1 92 ? -7.410 1.577 -7.393 1.00 98.62 92 ASP A O 1
ATOM 725 N N . ALA A 1 93 ? -5.514 0.598 -6.688 1.00 98.56 93 ALA A N 1
ATOM 726 C CA . ALA A 1 93 ? -5.185 1.613 -5.696 1.00 98.56 93 ALA A CA 1
ATOM 727 C C . ALA A 1 93 ? -3.690 1.653 -5.371 1.00 98.56 93 ALA A C 1
ATOM 729 O O . ALA A 1 93 ? -2.994 0.641 -5.461 1.00 98.56 93 ALA A O 1
ATOM 730 N N . ILE A 1 94 ? -3.215 2.805 -4.903 1.00 98.62 94 ILE A N 1
ATOM 731 C CA . ILE A 1 94 ? -1.915 2.951 -4.247 1.00 98.62 94 ILE A CA 1
ATOM 732 C C . ILE A 1 94 ? -2.076 3.251 -2.761 1.00 98.62 94 ILE A C 1
ATOM 734 O O . ILE A 1 94 ? -2.974 3.986 -2.355 1.00 98.62 94 ILE A O 1
ATOM 738 N N . ILE A 1 95 ? -1.172 2.710 -1.949 1.00 98.44 95 ILE A N 1
ATOM 739 C CA . ILE A 1 95 ? -1.124 2.919 -0.500 1.00 98.44 95 ILE A CA 1
ATOM 740 C C . ILE A 1 95 ? 0.041 3.861 -0.199 1.00 98.44 95 ILE A C 1
ATOM 742 O O . ILE A 1 95 ? 1.198 3.469 -0.362 1.00 98.44 95 ILE A O 1
ATOM 746 N N . VAL A 1 96 ? -0.248 5.088 0.238 1.00 98.00 96 VAL A N 1
ATOM 747 C CA . VAL A 1 96 ? 0.739 6.180 0.317 1.00 98.00 96 VAL A CA 1
ATOM 748 C C . VAL A 1 96 ? 0.968 6.684 1.738 1.00 98.00 96 VAL A C 1
ATOM 750 O O . VAL A 1 96 ? 0.076 6.639 2.581 1.00 98.00 96 VAL A O 1
ATOM 753 N N . GLN A 1 97 ? 2.177 7.180 2.001 1.00 95.94 97 GLN A N 1
ATOM 754 C CA . GLN A 1 97 ? 2.507 7.938 3.216 1.00 95.94 97 GLN A CA 1
ATOM 755 C C . GLN A 1 97 ? 2.644 9.435 2.916 1.00 95.94 97 GLN A C 1
ATOM 757 O O . GLN A 1 97 ? 2.208 10.273 3.704 1.00 95.94 97 GLN A O 1
ATOM 762 N N . ASP A 1 98 ? 3.305 9.761 1.806 1.00 96.56 98 ASP A N 1
ATOM 763 C CA . ASP A 1 98 ? 3.705 11.120 1.465 1.00 96.56 98 ASP A CA 1
ATOM 764 C C . ASP A 1 98 ? 2.514 11.960 0.968 1.00 96.56 98 ASP A C 1
ATOM 766 O O . ASP A 1 98 ? 1.771 11.558 0.069 1.00 96.56 98 ASP A O 1
ATOM 770 N N . LEU A 1 99 ? 2.322 13.140 1.567 1.00 95.81 99 LEU A N 1
ATOM 771 C CA . LEU A 1 99 ? 1.195 14.023 1.246 1.00 95.81 99 LEU A CA 1
ATOM 772 C C . LEU A 1 99 ? 1.329 14.655 -0.146 1.00 95.81 99 LEU A C 1
ATOM 774 O O . LEU A 1 99 ? 0.322 14.874 -0.821 1.00 95.81 99 LEU A O 1
ATOM 778 N N . GLY A 1 100 ? 2.561 14.956 -0.566 1.00 96.00 100 GLY A N 1
ATOM 779 C CA . GLY A 1 100 ? 2.857 15.488 -1.892 1.00 96.00 100 GLY A CA 1
ATOM 780 C C . GLY A 1 100 ? 2.596 14.439 -2.963 1.00 96.00 100 GLY A C 1
ATOM 781 O O . GLY A 1 100 ? 1.942 14.738 -3.957 1.00 96.00 100 GLY A O 1
ATOM 782 N N . LEU A 1 101 ? 2.993 13.191 -2.712 1.00 97.06 101 LEU A N 1
ATOM 783 C CA . LEU A 1 101 ? 2.680 12.062 -3.585 1.00 97.06 101 LEU A CA 1
ATOM 784 C C . LEU A 1 101 ? 1.169 11.826 -3.703 1.00 97.06 101 LEU A C 1
ATOM 786 O O . LEU A 1 101 ? 0.674 11.617 -4.808 1.00 97.06 101 LEU A O 1
ATOM 790 N N . ALA A 1 102 ? 0.425 11.893 -2.593 1.00 97.12 102 ALA A N 1
ATOM 791 C CA . ALA A 1 102 ? -1.032 11.751 -2.613 1.00 97.12 102 ALA A CA 1
ATOM 792 C C . ALA A 1 102 ? -1.697 12.800 -3.522 1.00 97.12 102 ALA A C 1
ATOM 794 O O . ALA A 1 102 ? -2.618 12.478 -4.273 1.00 97.12 102 ALA A O 1
ATOM 795 N N . ARG A 1 103 ? -1.208 14.048 -3.486 1.00 96.31 103 ARG A N 1
ATOM 796 C CA . ARG A 1 103 ? -1.662 15.124 -4.379 1.00 96.31 103 ARG A CA 1
ATOM 797 C C . ARG A 1 103 ? -1.237 14.895 -5.823 1.00 96.31 103 ARG A C 1
ATOM 799 O O . ARG A 1 103 ? -2.083 14.953 -6.708 1.00 96.31 103 ARG A O 1
ATOM 806 N N . LEU A 1 104 ? 0.032 14.569 -6.046 1.00 97.38 104 LEU A N 1
ATOM 807 C CA . LEU A 1 104 ? 0.576 14.306 -7.374 1.00 97.38 104 LEU A CA 1
ATOM 808 C C . LEU A 1 104 ? -0.199 13.190 -8.083 1.00 97.38 104 LEU A C 1
ATOM 810 O O . LEU A 1 104 ? -0.576 13.348 -9.239 1.00 97.38 104 LEU A O 1
ATOM 814 N N . ALA A 1 105 ? -0.511 12.096 -7.381 1.00 97.56 105 ALA A N 1
ATOM 815 C CA . ALA A 1 105 ? -1.297 10.986 -7.916 1.00 97.56 105 ALA A CA 1
ATOM 816 C C . ALA A 1 105 ? -2.663 11.435 -8.452 1.00 97.56 105 ALA A C 1
ATOM 818 O O . ALA A 1 105 ? -3.077 10.986 -9.517 1.00 97.56 105 ALA A O 1
ATOM 819 N N . GLN A 1 106 ? -3.338 12.367 -7.776 1.00 95.50 106 GLN A N 1
ATOM 820 C CA . GLN A 1 106 ? -4.616 12.905 -8.252 1.00 95.50 106 GLN A CA 1
ATOM 821 C C . GLN A 1 106 ? -4.481 13.760 -9.505 1.00 95.50 106 GLN A C 1
ATOM 823 O O . GLN A 1 106 ? -5.391 13.777 -10.330 1.00 95.50 106 GLN A O 1
ATOM 828 N N . GLU A 1 107 ? -3.364 14.464 -9.650 1.00 96.62 107 GLU A N 1
ATOM 829 C CA . GLU A 1 107 ? -3.105 15.311 -10.810 1.00 96.62 107 GLU A CA 1
ATOM 830 C C . GLU A 1 107 ? -2.734 14.477 -12.040 1.00 96.62 107 GLU A C 1
ATOM 832 O O . GLU A 1 107 ? -3.233 14.724 -13.139 1.00 96.62 107 GLU A O 1
ATOM 837 N N . VAL A 1 108 ? -1.878 13.466 -11.868 1.00 98.00 108 VAL A N 1
ATOM 838 C CA . VAL A 1 108 ? -1.282 12.724 -12.993 1.00 98.00 108 VAL A CA 1
ATOM 839 C C . VAL A 1 108 ? -1.993 11.414 -13.314 1.00 98.00 108 VAL A C 1
ATOM 841 O O . VAL A 1 108 ? -1.882 10.926 -14.441 1.00 98.00 108 VAL A O 1
ATOM 844 N N . ALA A 1 109 ? -2.727 10.862 -12.347 1.00 97.19 109 ALA A N 1
ATOM 845 C CA . ALA A 1 109 ? -3.435 9.589 -12.423 1.00 97.19 109 ALA A CA 1
ATOM 846 C C . ALA A 1 109 ? -4.794 9.640 -11.676 1.00 97.19 109 ALA A C 1
ATOM 848 O O . ALA A 1 109 ? -5.045 8.814 -10.802 1.00 97.19 109 ALA A O 1
ATOM 849 N N . PRO A 1 110 ? -5.725 10.553 -12.023 1.00 94.81 110 PRO A N 1
ATOM 850 C CA . PRO A 1 110 ? -6.978 10.771 -11.276 1.00 94.81 110 PRO A CA 1
ATOM 851 C C . PRO A 1 110 ? -7.902 9.542 -11.158 1.00 94.81 110 PRO A C 1
ATOM 853 O O . PRO A 1 110 ? -8.790 9.510 -10.302 1.00 94.81 110 PRO A O 1
ATOM 856 N N . GLY A 1 111 ? -7.730 8.542 -12.031 1.00 94.56 111 GLY A N 1
ATOM 857 C CA . GLY A 1 111 ? -8.464 7.274 -1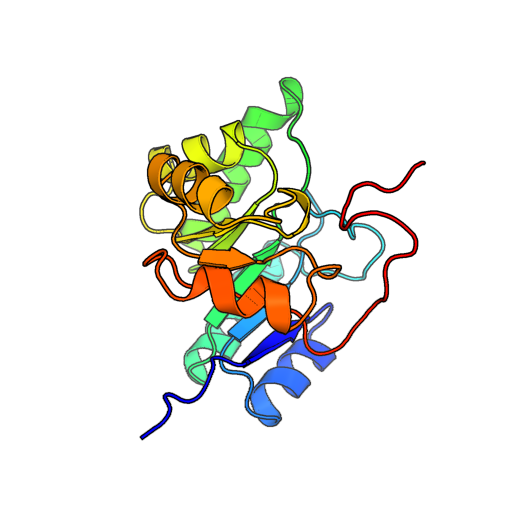1.976 1.00 94.56 111 GLY A CA 1
ATOM 858 C C . GLY A 1 111 ? -7.921 6.273 -10.950 1.00 94.56 111 GLY A C 1
ATOM 859 O O . GLY A 1 111 ? -8.670 5.403 -10.516 1.00 94.56 111 GLY A O 1
ATOM 860 N N . LEU A 1 112 ? -6.657 6.409 -10.540 1.00 97.62 112 LEU A N 1
ATOM 861 C CA . LEU A 1 112 ? -5.996 5.528 -9.582 1.00 97.62 112 LEU A CA 1
ATOM 862 C C . LEU A 1 112 ? -6.437 5.895 -8.161 1.00 97.62 112 LEU A C 1
ATOM 864 O O . LEU A 1 112 ? -6.276 7.038 -7.729 1.00 97.62 112 LEU A O 1
ATOM 868 N N . GLU A 1 113 ? -7.022 4.949 -7.422 1.00 97.75 113 GLU A N 1
ATOM 869 C CA . GLU A 1 113 ? -7.433 5.238 -6.048 1.00 97.75 113 GLU A CA 1
ATOM 870 C C . GLU A 1 113 ? -6.217 5.460 -5.148 1.00 97.75 113 GLU A C 1
ATOM 872 O O . GLU A 1 113 ? -5.207 4.771 -5.254 1.00 97.75 113 GLU A O 1
ATOM 877 N N . VAL A 1 114 ? -6.336 6.394 -4.207 1.00 98.12 114 VAL A N 1
ATOM 878 C CA . VAL A 1 114 ? -5.305 6.630 -3.195 1.00 98.12 114 VAL A CA 1
ATOM 879 C C . VAL A 1 114 ? -5.849 6.202 -1.844 1.00 98.12 114 VAL A C 1
ATOM 881 O O . VAL A 1 114 ? -6.939 6.628 -1.445 1.00 98.12 114 VAL A O 1
ATOM 884 N N . HIS A 1 115 ? -5.103 5.349 -1.150 1.00 98.12 115 HIS A N 1
ATOM 885 C CA . HIS A 1 115 ? -5.372 4.871 0.202 1.00 98.12 115 HIS A CA 1
ATOM 886 C C . HIS A 1 115 ? -4.262 5.365 1.142 1.00 98.12 115 HIS A C 1
ATOM 888 O O . HIS A 1 115 ? -3.083 5.361 0.787 1.00 98.12 115 HIS A O 1
ATOM 894 N N . ALA A 1 116 ? -4.620 5.794 2.350 1.00 97.38 116 ALA A N 1
ATOM 895 C CA . ALA A 1 116 ? -3.651 6.226 3.353 1.00 97.38 116 ALA A CA 1
ATOM 896 C C . ALA A 1 116 ? -2.991 5.014 4.021 1.00 97.38 116 ALA A C 1
ATOM 898 O O . ALA A 1 116 ? -3.681 4.161 4.574 1.00 97.38 116 ALA A O 1
ATOM 899 N N . SER A 1 117 ? -1.660 4.966 4.004 1.00 96.44 117 SER A N 1
ATOM 900 C CA . SER A 1 117 ? -0.849 3.972 4.711 1.00 96.44 117 SER A CA 1
ATOM 901 C C . SER A 1 117 ? -0.978 4.134 6.224 1.00 96.44 117 SER A C 1
ATOM 903 O O . SER A 1 117 ? -1.094 5.252 6.728 1.00 96.44 117 SER A O 1
ATOM 905 N N . THR A 1 118 ? -0.776 3.047 6.975 1.00 93.38 118 THR A N 1
ATOM 906 C CA . THR A 1 118 ? -0.589 3.120 8.435 1.00 93.38 118 THR A CA 1
ATOM 907 C C . THR A 1 118 ? 0.526 4.081 8.843 1.00 93.38 118 THR A C 1
ATOM 909 O O . THR A 1 118 ? 0.493 4.624 9.941 1.00 93.38 118 THR A O 1
ATOM 912 N N . GLN A 1 119 ? 1.504 4.319 7.960 1.00 93.12 119 GLN A N 1
ATOM 913 C CA . GLN A 1 119 ? 2.587 5.283 8.181 1.00 93.12 119 GLN A CA 1
ATOM 914 C C . GLN A 1 119 ? 2.116 6.746 8.242 1.00 93.12 119 GLN A C 1
ATOM 916 O O . GLN A 1 119 ? 2.874 7.605 8.685 1.00 93.12 119 GLN A O 1
ATOM 921 N N . MET A 1 120 ? 0.874 7.044 7.846 1.00 94.56 120 MET A N 1
ATOM 922 C CA . MET A 1 120 ? 0.256 8.361 8.046 1.00 94.56 120 MET A CA 1
ATOM 923 C C . MET A 1 120 ? -0.222 8.583 9.492 1.00 94.56 120 MET A C 1
ATOM 925 O O . MET A 1 120 ? -0.656 9.682 9.820 1.00 94.56 120 MET A O 1
ATOM 929 N N . THR A 1 121 ? -0.118 7.575 10.370 1.00 93.38 121 THR A N 1
ATOM 930 C CA . THR A 1 121 ? -0.393 7.674 11.818 1.00 93.38 121 THR A CA 1
ATOM 931 C C . THR A 1 121 ? -1.802 8.198 12.133 1.00 93.38 121 THR A C 1
ATOM 933 O O . THR A 1 121 ? -2.006 9.042 13.003 1.00 93.38 121 THR A O 1
ATOM 936 N N . ILE A 1 122 ? -2.812 7.699 11.419 1.00 94.12 122 ILE A N 1
ATOM 937 C CA . ILE A 1 122 ? -4.207 8.081 11.667 1.00 94.12 122 ILE A CA 1
ATOM 938 C C . ILE A 1 122 ? -4.704 7.330 12.909 1.00 94.12 122 ILE A C 1
ATOM 940 O O . ILE A 1 122 ? -5.092 6.163 12.836 1.00 94.12 122 ILE A O 1
ATOM 944 N N . THR A 1 123 ? -4.661 8.007 14.057 1.00 93.94 123 THR A N 1
ATOM 945 C CA . THR A 1 123 ? -5.037 7.473 15.381 1.00 93.94 123 THR A CA 1
ATOM 946 C C . THR A 1 123 ? -6.316 8.091 15.948 1.00 93.94 123 THR A C 1
ATOM 948 O O . THR A 1 123 ? -6.808 7.661 16.990 1.00 93.94 123 THR A O 1
ATOM 951 N N . SER A 1 124 ? -6.904 9.072 15.262 1.00 93.19 124 SER A N 1
ATOM 952 C CA . SER A 1 124 ? -8.155 9.699 15.681 1.00 93.19 124 SER A CA 1
ATOM 953 C C . SER A 1 124 ? -9.076 10.016 14.493 1.00 93.19 124 SER A C 1
ATOM 955 O O . SER A 1 124 ? -8.590 10.154 13.364 1.00 93.19 124 SER A O 1
ATOM 957 N N . PRO A 1 125 ? -10.401 10.141 14.712 1.00 92.50 125 PRO A N 1
ATOM 958 C CA . PRO A 1 125 ? -11.350 10.479 13.649 1.00 92.50 125 PRO A CA 1
ATOM 959 C C . PRO A 1 125 ? -11.044 11.808 12.952 1.00 92.50 125 PRO A C 1
ATOM 961 O O . PRO A 1 125 ? -11.288 11.939 11.759 1.00 92.50 125 PRO A O 1
ATOM 964 N N . GLU A 1 126 ? -10.466 12.776 13.664 1.00 91.81 126 GLU A N 1
ATOM 965 C CA . GLU A 1 126 ? -10.068 14.075 13.113 1.00 91.81 126 GLU A CA 1
ATOM 966 C C . GLU A 1 126 ? -9.005 13.922 12.014 1.00 91.81 126 GLU A C 1
ATOM 968 O O . GLU A 1 126 ? -8.999 14.682 11.047 1.00 91.81 126 GLU A O 1
ATOM 973 N N . GLY A 1 127 ? -8.153 12.893 12.099 1.00 92.69 127 GLY A N 1
ATOM 974 C CA . GLY A 1 127 ? -7.200 12.559 11.041 1.00 92.69 127 GLY A CA 1
ATOM 975 C C . GLY A 1 127 ? -7.874 12.185 9.716 1.00 92.69 127 GLY A C 1
ATOM 976 O O . GLY A 1 127 ? -7.302 12.415 8.652 1.00 92.69 127 GLY A O 1
ATOM 977 N N . LEU A 1 128 ? -9.115 11.685 9.746 1.00 93.19 128 LEU A N 1
ATOM 978 C CA . LEU A 1 128 ? -9.868 11.389 8.525 1.00 93.19 128 LEU A CA 1
ATOM 979 C C . LEU A 1 128 ? -10.328 12.647 7.783 1.00 93.19 128 LEU A C 1
ATOM 981 O O . LEU A 1 128 ? -10.594 12.573 6.585 1.00 93.19 128 LEU A O 1
ATOM 985 N N . GLU A 1 129 ? -10.369 13.810 8.434 1.00 90.62 129 GLU A N 1
ATOM 986 C CA . GLU A 1 129 ? -10.646 15.068 7.734 1.00 90.62 129 GLU A CA 1
ATOM 987 C C . GLU A 1 129 ? -9.491 15.449 6.801 1.00 90.62 129 GLU A C 1
ATOM 989 O O . GLU A 1 129 ? -9.728 15.856 5.663 1.00 90.62 129 GLU A O 1
ATOM 994 N N . LEU A 1 130 ? -8.239 15.215 7.216 1.00 90.06 130 LEU A N 1
ATOM 995 C CA . LEU A 1 130 ? -7.080 15.374 6.334 1.00 90.06 130 LEU A CA 1
ATOM 996 C C . LEU A 1 130 ? -7.152 14.400 5.148 1.00 90.06 130 LEU A C 1
ATOM 998 O O . LEU A 1 130 ? -6.939 14.799 4.006 1.00 90.06 130 LEU A O 1
ATOM 1002 N N . VAL A 1 131 ? -7.511 13.140 5.404 1.00 92.88 131 VAL A N 1
ATOM 1003 C CA . VAL A 1 131 ? -7.693 12.107 4.366 1.00 92.88 131 VAL A CA 1
ATOM 1004 C C . VAL A 1 131 ? -8.709 12.562 3.312 1.00 92.88 131 VAL A C 1
ATOM 1006 O O . VAL A 1 131 ? -8.410 12.520 2.117 1.00 92.88 131 VAL A O 1
ATOM 1009 N N . LYS A 1 132 ? -9.869 13.083 3.735 1.00 91.25 132 LYS A N 1
ATOM 1010 C CA . LYS A 1 132 ? -10.885 13.641 2.823 1.00 91.25 132 LYS A CA 1
ATOM 1011 C C . LYS A 1 132 ? -10.354 14.817 2.014 1.00 91.25 132 LYS A C 1
ATOM 1013 O O . LYS A 1 132 ? -10.559 14.865 0.804 1.00 91.25 132 LYS A O 1
ATOM 1018 N N . GLN A 1 133 ? -9.675 15.766 2.660 1.00 91.62 133 GLN A N 1
ATOM 1019 C CA . GLN A 1 133 ? -9.126 16.950 1.989 1.00 91.62 133 GLN A CA 1
ATOM 1020 C C . GLN A 1 133 ? -8.093 16.582 0.925 1.00 91.62 133 GLN A C 1
ATOM 1022 O O . GLN A 1 133 ? -8.001 17.252 -0.107 1.00 91.62 133 GLN A O 1
ATOM 1027 N N . LEU A 1 134 ? -7.329 15.519 1.169 1.00 91.94 134 LEU A N 1
ATOM 1028 C CA . LEU A 1 134 ? -6.371 14.941 0.235 1.00 91.94 134 LEU A CA 1
ATOM 1029 C C . LEU A 1 134 ? -7.029 14.051 -0.819 1.00 91.94 134 LEU A C 1
ATOM 1031 O O . LEU A 1 134 ? -6.294 13.446 -1.580 1.00 91.94 134 LEU A O 1
ATOM 1035 N N . GLY A 1 135 ? -8.363 13.931 -0.862 1.00 91.25 135 GLY A N 1
ATOM 1036 C CA . GLY A 1 135 ? -9.126 13.086 -1.793 1.00 91.25 135 GLY A CA 1
ATOM 1037 C C . GLY A 1 135 ? -8.791 11.589 -1.716 1.00 91.25 135 GLY A C 1
ATOM 1038 O O . GLY A 1 135 ? -9.009 10.846 -2.673 1.00 91.25 135 GLY A O 1
ATOM 1039 N N . ILE A 1 136 ? -8.244 11.148 -0.584 1.00 94.88 136 ILE A N 1
ATOM 1040 C CA . ILE A 1 136 ? -7.933 9.747 -0.307 1.00 94.88 136 ILE A CA 1
ATOM 1041 C C . ILE A 1 136 ? -9.249 9.007 -0.031 1.00 94.88 136 ILE A C 1
ATOM 1043 O O . ILE A 1 136 ? -10.105 9.488 0.715 1.00 94.88 136 ILE A O 1
ATOM 1047 N N . ARG A 1 137 ? -9.420 7.825 -0.633 1.00 94.06 137 ARG A N 1
ATOM 1048 C CA . ARG A 1 137 ? -10.686 7.067 -0.602 1.00 94.06 137 ARG A CA 1
ATOM 1049 C C . ARG A 1 137 ? -10.786 6.049 0.526 1.00 94.06 137 ARG A C 1
ATOM 1051 O O . ARG A 1 137 ? -11.883 5.584 0.822 1.00 94.06 137 ARG A O 1
ATOM 1058 N N . ARG A 1 138 ? -9.664 5.700 1.152 1.00 95.69 138 ARG A N 1
ATOM 1059 C CA . ARG A 1 138 ? -9.602 4.732 2.251 1.00 95.69 138 ARG A CA 1
ATOM 1060 C C . ARG A 1 138 ? -8.452 5.058 3.187 1.00 95.69 138 ARG A C 1
ATOM 1062 O O . ARG A 1 138 ? -7.393 5.470 2.723 1.00 95.69 138 ARG A O 1
ATOM 1069 N N . ALA A 1 139 ? -8.637 4.842 4.484 1.00 96.31 139 ALA A N 1
ATOM 1070 C CA . ALA A 1 139 ? -7.574 5.003 5.467 1.00 96.31 139 ALA A CA 1
ATOM 1071 C C . ALA A 1 139 ? -7.254 3.695 6.183 1.00 96.31 139 ALA A C 1
ATOM 1073 O O . ALA A 1 139 ? -8.110 3.143 6.873 1.00 96.31 139 ALA A O 1
ATOM 1074 N N . VAL A 1 140 ? -6.007 3.238 6.064 1.00 95.56 140 VAL A N 1
ATOM 1075 C CA . VAL A 1 140 ? -5.492 2.137 6.873 1.00 95.56 140 VAL A CA 1
ATOM 1076 C C . VAL A 1 140 ? -5.074 2.699 8.229 1.00 95.56 140 VAL A C 1
ATOM 1078 O O . VAL A 1 140 ? -4.127 3.480 8.339 1.00 95.56 140 VAL A O 1
ATOM 1081 N N . LEU A 1 141 ? -5.832 2.354 9.266 1.00 94.75 141 LEU A N 1
ATOM 1082 C CA . LEU A 1 141 ? -5.675 2.929 10.598 1.00 94.75 141 LEU A CA 1
ATOM 1083 C C . LEU A 1 141 ? -4.448 2.371 11.322 1.00 94.75 141 LEU A C 1
ATOM 1085 O O . LEU A 1 141 ? -3.981 1.261 11.056 1.00 94.75 141 LEU A O 1
ATOM 1089 N N . ALA A 1 142 ? -3.942 3.145 12.279 1.00 92.06 142 ALA A N 1
ATOM 1090 C CA . ALA A 1 142 ? -2.824 2.733 13.116 1.00 92.06 142 ALA A CA 1
ATOM 1091 C C . ALA A 1 142 ? -3.143 1.431 13.887 1.00 92.06 142 ALA A C 1
ATOM 1093 O O . ALA A 1 142 ? -4.233 1.265 14.437 1.00 92.06 142 ALA A O 1
ATOM 1094 N N . ARG A 1 143 ? -2.184 0.497 13.932 1.00 90.19 143 ARG A N 1
ATOM 1095 C CA . ARG A 1 143 ? -2.375 -0.865 14.483 1.00 90.19 143 ARG A CA 1
ATOM 1096 C C . ARG A 1 143 ? -2.462 -0.908 16.007 1.00 90.19 143 ARG A C 1
ATOM 1098 O O . ARG A 1 143 ? -2.931 -1.884 16.577 1.00 90.19 143 ARG A O 1
ATOM 1105 N N . GLU A 1 144 ? -1.979 0.138 16.651 1.00 88.88 144 GLU A N 1
ATOM 1106 C CA . GLU A 1 144 ? -1.977 0.353 18.093 1.00 88.88 144 GLU A CA 1
ATOM 1107 C C . GLU A 1 144 ? -3.352 0.763 18.646 1.00 88.88 144 GLU A C 1
ATOM 1109 O O . GLU A 1 144 ? -3.535 0.767 19.862 1.00 88.88 144 GLU A O 1
ATOM 1114 N N . LEU A 1 145 ? -4.328 1.069 17.780 1.00 91.69 145 LEU A N 1
ATOM 1115 C CA . LEU A 1 145 ? -5.688 1.398 18.202 1.00 91.69 145 LEU A CA 1
ATOM 1116 C C . LEU A 1 145 ? -6.415 0.178 18.767 1.00 91.69 145 LEU A C 1
ATOM 1118 O O . LEU A 1 145 ? -6.528 -0.874 18.135 1.00 91.69 145 LEU A O 1
ATOM 1122 N N . SER A 1 146 ? -6.996 0.348 19.948 1.00 91.94 146 SER A N 1
ATOM 1123 C CA . SER A 1 146 ? -7.878 -0.642 20.554 1.00 91.94 146 SER A CA 1
ATOM 1124 C C . SER A 1 146 ? -9.236 -0.705 19.849 1.00 91.94 146 SER A C 1
ATOM 1126 O O . SER A 1 146 ? -9.709 0.266 19.258 1.00 91.94 146 SER A O 1
ATOM 1128 N N . LEU A 1 147 ? -9.953 -1.824 20.010 1.00 91.81 147 LEU A N 1
ATOM 1129 C CA . LEU A 1 147 ? -11.334 -1.956 19.520 1.00 91.81 147 LEU A CA 1
ATOM 1130 C C . LEU A 1 147 ? -12.261 -0.842 20.038 1.00 91.81 147 LEU A C 1
ATOM 1132 O O . LEU A 1 147 ? -13.181 -0.436 19.332 1.00 91.81 147 LEU A O 1
ATOM 1136 N N . ARG A 1 148 ? -12.020 -0.331 21.256 1.00 93.25 148 ARG A N 1
ATOM 1137 C CA . ARG A 1 148 ? -12.786 0.788 21.830 1.00 93.25 148 ARG A CA 1
ATOM 1138 C C . ARG A 1 148 ? -12.507 2.100 21.100 1.00 93.25 148 ARG A C 1
ATOM 1140 O O . ARG A 1 148 ? -13.426 2.878 20.877 1.00 93.25 148 ARG A O 1
ATOM 1147 N N . GLU A 1 149 ? -11.260 2.352 20.716 1.00 93.56 149 GLU A N 1
ATOM 1148 C CA . GLU A 1 149 ? -10.899 3.549 19.950 1.00 93.56 149 GLU A CA 1
ATOM 1149 C C . GLU A 1 149 ? -11.419 3.467 18.515 1.00 93.56 149 GLU A C 1
ATOM 1151 O O . GLU A 1 149 ? -11.970 4.447 18.016 1.00 93.56 149 GLU A O 1
ATOM 1156 N N . LEU A 1 150 ? -11.355 2.286 17.891 1.00 92.44 150 LEU A N 1
ATOM 1157 C CA . LEU A 1 150 ? -11.886 2.040 16.547 1.00 92.44 150 LEU A CA 1
ATOM 1158 C C . LEU A 1 150 ? -13.391 2.339 16.432 1.00 92.44 150 LEU A C 1
ATOM 1160 O O . LEU A 1 150 ? -13.844 2.808 15.389 1.00 92.44 150 LEU A O 1
ATOM 1164 N N . GLN A 1 151 ? -14.173 2.161 17.504 1.00 91.12 151 GLN A N 1
ATOM 1165 C CA . GLN A 1 151 ? -15.601 2.522 17.518 1.00 91.12 151 GLN A CA 1
ATOM 1166 C C . GLN A 1 151 ? -15.850 4.008 17.216 1.00 91.12 151 GLN A C 1
ATOM 1168 O O . GLN A 1 151 ? -16.897 4.354 16.670 1.00 91.12 151 GLN A O 1
ATOM 1173 N N . ARG A 1 152 ? -14.886 4.891 17.504 1.00 91.50 152 ARG A N 1
ATOM 1174 C CA . ARG A 1 152 ? -15.006 6.338 17.257 1.00 91.50 152 ARG A CA 1
ATOM 1175 C C . ARG A 1 152 ? -14.953 6.698 15.769 1.00 91.50 152 ARG A C 1
ATOM 1177 O O . ARG A 1 152 ? -15.396 7.780 15.400 1.00 91.50 152 ARG A O 1
ATOM 1184 N N . PHE A 1 153 ? -14.443 5.809 14.915 1.00 91.25 153 PHE A N 1
ATOM 1185 C CA . PHE A 1 153 ? -14.277 6.057 13.479 1.00 91.25 153 PHE A CA 1
ATOM 1186 C C . PHE A 1 153 ? -15.552 5.805 12.660 1.00 91.25 153 PHE A C 1
ATOM 1188 O O . PHE A 1 153 ? -15.636 6.246 11.517 1.00 91.25 153 PHE A O 1
ATOM 1195 N N . GLN A 1 154 ? -16.572 5.154 13.236 1.00 77.88 154 GLN A N 1
ATOM 1196 C CA . GLN A 1 154 ? -17.803 4.782 12.519 1.00 77.88 154 GLN A CA 1
ATOM 1197 C C . GLN A 1 154 ? -18.555 5.981 11.917 1.00 77.88 154 GLN A C 1
ATOM 1199 O O . GLN A 1 154 ? -19.216 5.841 10.892 1.00 77.88 154 GLN A O 1
ATOM 1204 N N . ALA A 1 155 ? -18.446 7.164 12.529 1.00 70.12 155 ALA A N 1
ATOM 1205 C CA . ALA A 1 155 ? -19.165 8.366 12.107 1.00 70.12 155 ALA A CA 1
ATOM 1206 C C . ALA A 1 155 ? -18.462 9.165 10.991 1.00 70.12 155 ALA A C 1
ATOM 1208 O O . ALA A 1 155 ? -19.020 10.138 10.491 1.00 70.12 155 ALA A O 1
ATOM 1209 N N . ALA A 1 156 ? -17.237 8.797 10.607 1.00 70.81 156 ALA A N 1
ATOM 1210 C CA . ALA A 1 156 ? -16.371 9.676 9.825 1.00 70.81 156 ALA A CA 1
ATOM 1211 C C . ALA A 1 156 ? -16.608 9.637 8.304 1.00 70.81 156 ALA A C 1
ATOM 1213 O O . ALA A 1 156 ? -16.098 10.500 7.592 1.00 70.81 156 ALA A O 1
ATOM 1214 N N . GLY A 1 157 ? -17.380 8.675 7.786 1.00 79.44 157 GLY A N 1
ATOM 1215 C CA . GLY A 1 157 ? -17.791 8.622 6.373 1.00 79.44 157 GLY A CA 1
ATOM 1216 C C . GLY A 1 157 ? -16.685 8.286 5.360 1.00 79.44 157 GLY A C 1
ATOM 1217 O O . GLY A 1 157 ? -16.964 8.242 4.166 1.00 79.44 157 GLY A O 1
ATOM 1218 N N . VAL A 1 158 ? -15.454 8.029 5.813 1.00 87.62 158 VAL A N 1
ATOM 1219 C CA . VAL A 1 158 ? -14.362 7.481 4.992 1.00 87.62 158 VAL A CA 1
ATOM 1220 C C . VAL A 1 158 ? -14.239 5.989 5.294 1.00 87.62 158 VAL A C 1
ATOM 1222 O O . VAL A 1 158 ? -14.178 5.636 6.474 1.00 87.62 158 VAL A O 1
ATOM 1225 N N . PRO A 1 159 ? -14.182 5.109 4.279 1.00 92.06 159 PRO A N 1
ATOM 1226 C CA . PRO A 1 159 ? -13.840 3.708 4.478 1.00 92.06 159 PRO A CA 1
ATOM 1227 C C . PRO A 1 159 ? -12.528 3.554 5.254 1.00 92.06 159 PRO A C 1
ATOM 1229 O O . PRO A 1 159 ? -11.499 4.123 4.884 1.00 92.06 159 PRO A O 1
ATOM 1232 N N . VAL A 1 160 ? -12.562 2.771 6.328 1.00 94.12 160 VAL A N 1
ATOM 1233 C CA . VAL A 1 160 ? -11.383 2.468 7.143 1.00 94.12 160 VAL A CA 1
ATOM 1234 C C . VAL A 1 160 ? -10.982 1.012 6.977 1.00 94.12 160 VAL A C 1
ATOM 1236 O O . VAL A 1 160 ? -11.829 0.135 6.819 1.00 94.12 160 VAL A O 1
ATOM 1239 N N . GLU A 1 161 ? -9.684 0.767 7.044 1.00 94.69 161 GLU A N 1
ATOM 1240 C CA . GLU A 1 161 ? -9.077 -0.556 7.028 1.00 94.69 161 GLU A CA 1
ATOM 1241 C C . GLU A 1 161 ? -8.290 -0.765 8.323 1.00 94.69 161 GLU A C 1
ATOM 1243 O O . GLU A 1 161 ? -7.657 0.159 8.840 1.00 94.69 161 GLU A O 1
ATOM 1248 N N . VAL A 1 162 ? -8.354 -1.978 8.872 1.00 93.62 162 VAL A N 1
ATOM 1249 C CA . VAL A 1 162 ? -7.707 -2.346 10.135 1.00 93.62 162 VAL A CA 1
ATOM 1250 C C . VAL A 1 162 ? -6.966 -3.668 9.981 1.00 93.62 162 VAL A C 1
ATOM 1252 O O . VAL A 1 162 ? -7.460 -4.601 9.350 1.00 93.62 162 VAL A O 1
ATOM 1255 N N . PHE A 1 163 ? -5.788 -3.773 10.593 1.00 91.00 163 PHE A N 1
ATOM 1256 C CA . PHE A 1 163 ? -5.036 -5.026 10.612 1.00 91.00 163 PHE A CA 1
ATOM 1257 C C . PHE A 1 163 ? -5.656 -6.011 11.600 1.00 91.00 163 PHE A C 1
ATOM 1259 O O . PHE A 1 163 ? -5.827 -5.702 12.777 1.00 91.00 163 PHE A O 1
ATOM 1266 N N . VAL A 1 164 ? -5.920 -7.228 11.129 1.00 89.44 164 VAL A N 1
ATOM 1267 C CA . VAL A 1 164 ? -6.395 -8.344 11.966 1.00 89.44 164 VAL A CA 1
ATOM 1268 C C . VAL A 1 164 ? -5.293 -9.358 12.283 1.00 89.44 164 VAL A C 1
ATOM 1270 O O . VAL A 1 164 ? -5.373 -10.070 13.280 1.00 89.44 164 VAL A O 1
ATOM 1273 N N . HIS A 1 165 ? -4.252 -9.424 11.449 1.00 84.75 165 HIS A N 1
ATOM 1274 C CA . HIS A 1 165 ? -3.116 -10.330 11.593 1.00 84.75 165 HIS A CA 1
ATOM 1275 C C . HIS A 1 165 ? -1.872 -9.746 10.904 1.00 84.75 165 HIS A C 1
ATOM 1277 O O . HIS A 1 165 ? -1.994 -8.958 9.967 1.00 84.75 165 HIS A O 1
ATOM 1283 N N . GLY A 1 166 ? -0.676 -10.133 11.355 1.00 77.25 166 GLY A N 1
ATOM 1284 C CA . GLY A 1 166 ? 0.594 -9.746 10.740 1.00 77.25 166 GLY A CA 1
ATOM 1285 C C . GLY A 1 166 ? 1.656 -9.321 11.752 1.00 77.25 166 GLY A C 1
ATOM 1286 O O . GLY A 1 166 ? 1.597 -9.666 12.931 1.00 77.25 166 GLY A O 1
ATOM 1287 N N . ALA A 1 167 ? 2.653 -8.572 11.277 1.00 70.12 167 ALA A N 1
ATOM 1288 C CA . ALA A 1 167 ? 3.753 -8.110 12.115 1.00 70.12 167 ALA A CA 1
ATOM 1289 C C . ALA A 1 167 ? 3.249 -7.161 13.215 1.00 70.12 167 ALA A C 1
ATOM 1291 O O . ALA A 1 167 ? 2.602 -6.152 12.921 1.00 70.12 167 ALA A O 1
ATOM 1292 N N . LEU A 1 168 ? 3.595 -7.460 14.467 1.00 68.12 168 LEU A N 1
ATOM 1293 C CA . LEU A 1 168 ? 3.405 -6.552 15.593 1.00 68.12 168 LEU A CA 1
ATOM 1294 C C . LEU A 1 168 ? 4.504 -5.489 15.566 1.00 68.12 168 LEU A C 1
ATOM 1296 O O . LEU A 1 168 ? 5.668 -5.798 15.309 1.00 68.12 168 LEU A O 1
ATOM 1300 N N . CYS A 1 169 ? 4.138 -4.234 15.808 1.00 70.75 169 CYS A N 1
ATOM 1301 C CA . CYS A 1 169 ? 5.114 -3.160 15.925 1.00 70.75 169 CYS A CA 1
ATOM 1302 C C . CYS A 1 169 ? 5.468 -2.915 17.394 1.00 70.75 169 CYS A C 1
ATOM 1304 O O . CYS A 1 169 ? 4.594 -2.903 18.253 1.00 70.75 169 CYS A O 1
ATOM 1306 N N . VAL A 1 170 ? 6.762 -2.723 17.665 1.00 74.06 170 VAL A N 1
ATOM 1307 C CA . VAL A 1 170 ? 7.274 -2.355 18.999 1.00 74.06 170 VAL A CA 1
ATOM 1308 C C . VAL A 1 170 ? 7.148 -0.841 19.249 1.00 74.06 170 VAL A C 1
ATOM 1310 O O . VAL A 1 170 ? 7.104 -0.405 20.394 1.00 74.06 170 VAL A O 1
ATOM 1313 N N . ALA A 1 171 ? 7.056 -0.046 18.178 1.00 78.00 171 ALA A N 1
ATOM 1314 C CA . ALA A 1 171 ? 6.851 1.405 18.186 1.00 78.00 171 ALA A CA 1
ATOM 1315 C C . ALA A 1 171 ? 5.512 1.781 17.516 1.00 78.00 171 ALA A C 1
ATOM 1317 O O . ALA A 1 171 ? 4.781 0.900 17.064 1.00 78.00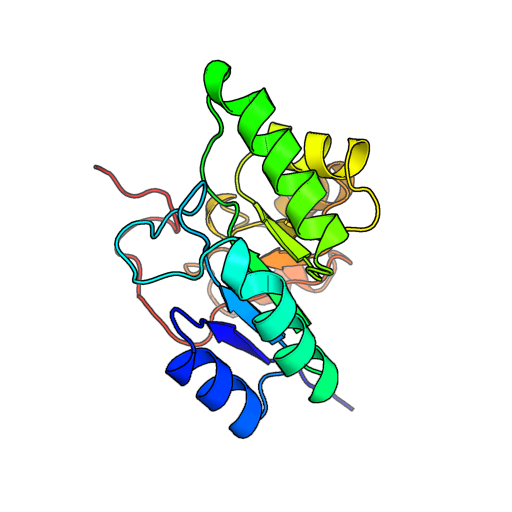 171 ALA A O 1
ATOM 1318 N N . TYR A 1 172 ? 5.210 3.080 17.406 1.00 75.81 172 TYR A N 1
ATOM 1319 C CA . TYR A 1 172 ? 4.084 3.562 16.592 1.00 75.81 172 TYR A CA 1
ATOM 1320 C C . TYR A 1 172 ? 4.232 3.097 15.138 1.00 75.81 172 TYR A C 1
ATOM 1322 O O . TYR A 1 172 ? 5.343 3.043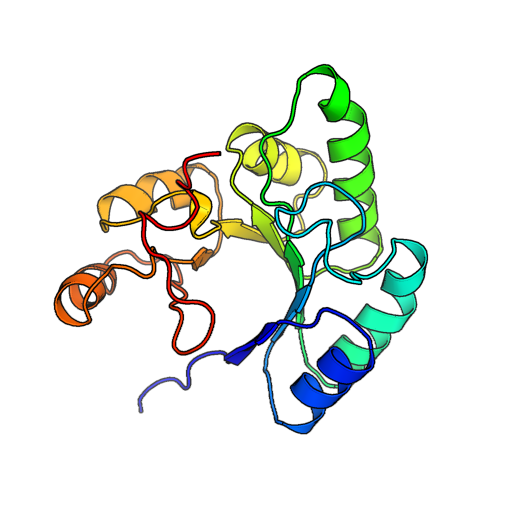 14.596 1.00 75.81 172 TYR A O 1
ATOM 1330 N N . SER A 1 173 ? 3.120 2.719 14.505 1.00 79.19 173 SER A N 1
ATOM 1331 C CA . SER A 1 173 ? 3.147 2.069 13.192 1.00 79.19 173 SER A CA 1
ATOM 1332 C C . SER A 1 173 ? 3.832 2.941 12.139 1.00 79.19 173 SER A C 1
ATOM 1334 O O . SER A 1 173 ? 3.337 3.998 11.769 1.00 79.19 173 SER A O 1
ATOM 1336 N N . GLY A 1 174 ? 4.972 2.473 11.622 1.00 76.81 174 GLY A N 1
ATOM 1337 C CA . GLY A 1 174 ? 5.732 3.212 10.611 1.00 76.81 174 GLY A CA 1
ATOM 1338 C C . GLY A 1 174 ? 6.679 4.285 11.159 1.00 76.81 174 GLY A C 1
ATOM 1339 O O . GLY A 1 174 ? 7.344 4.941 10.368 1.00 76.81 174 GLY A O 1
ATOM 1340 N N . GLN A 1 175 ? 6.779 4.429 12.483 1.00 80.00 175 GLN A N 1
ATOM 1341 C CA . GLN A 1 175 ? 7.647 5.388 13.178 1.00 80.00 175 GLN A CA 1
ATOM 1342 C C . GLN A 1 175 ? 8.799 4.665 13.895 1.00 80.00 175 GLN A C 1
ATOM 1344 O O . GLN A 1 175 ? 9.042 4.851 15.089 1.00 80.00 175 GLN A O 1
ATOM 1349 N N . CYS A 1 176 ? 9.474 3.759 13.185 1.00 76.75 176 CYS A N 1
ATOM 1350 C CA . CYS A 1 176 ? 10.621 3.035 13.726 1.00 76.75 176 CYS A CA 1
ATOM 1351 C C . CYS A 1 176 ? 11.850 3.954 13.793 1.00 76.75 176 CYS A C 1
ATOM 1353 O O . CYS A 1 176 ? 12.138 4.670 12.838 1.00 76.75 176 CYS A O 1
ATOM 1355 N N . LEU A 1 177 ? 12.601 3.883 14.893 1.00 65.31 177 LEU A N 1
ATOM 1356 C CA . LEU A 1 177 ? 13.945 4.455 14.969 1.00 65.31 177 LEU A CA 1
ATOM 1357 C C . LEU A 1 177 ? 14.897 3.541 14.185 1.00 65.31 177 LEU A C 1
ATOM 1359 O O . LEU A 1 177 ? 14.921 2.334 14.434 1.00 65.31 177 LEU A O 1
ATOM 1363 N N . THR A 1 178 ? 15.622 4.106 13.221 1.00 58.28 178 THR A N 1
ATOM 1364 C CA . THR A 1 178 ? 16.707 3.429 12.491 1.00 58.28 178 THR A CA 1
ATOM 1365 C C . THR A 1 178 ? 18.024 3.550 13.229 1.00 58.28 178 THR A C 1
ATOM 1367 O O . THR A 1 178 ? 18.325 4.691 13.649 1.00 58.28 178 THR A O 1
#

Radius of gyration: 15.79 Å; chains: 1; bounding box: 44×36×39 Å